Protein AF-A0A8H8X0E1-F1 (afdb_monomer_lite)

Foldseek 3Di:
DDDDPPDDPVRVVVVCCLPVVDDAPDFDADPVPRDTQAGEHEDDPPDDPVVVVSVVVVCVVVVHHYQYQYPPPPDDPVSVCVSCVVVVVVVVVVVVVD

pLDDT: mean 82.58, std 9.61, range [56.62, 94.31]

Secondary structure (DSSP, 8-state):
-PPPTTS-HHHHHHHHHHHHT---SEEEE-TTT--EEEEEEEE-TT--HHHHHHHHHHHHHTT--EEEEESSSPP-HHHHHHHHHHHHHHHHHHHHT-

Organism: NCBI:txid1775910

InterPro domains:
  IPR024402 Domain of unknown function DUF2726 [PF10881] (2-59)

Radius of gyration: 17.16 Å; chains: 1; bounding box: 35×29×49 Å

Sequence (98 aa):
MQPKKGLGHKEFWRTRNRFGQKIVDFVAIDPNTGVVEAVIELDDASHDAVKDRKRDAMLALGQYRVIRIPSKPRPTEAIVRDATIALRQLERRAVASR

Structure (mmCIF, N/CA/C/O backbone):
data_AF-A0A8H8X0E1-F1
#
_entry.id   AF-A0A8H8X0E1-F1
#
loop_
_atom_site.group_PDB
_atom_site.id
_atom_site.type_symbol
_atom_site.label_atom_id
_atom_site.label_alt_id
_atom_site.label_comp_id
_atom_site.label_asym_id
_atom_site.label_entity_id
_atom_site.label_seq_id
_atom_site.pdbx_PDB_ins_code
_atom_site.Cartn_x
_atom_site.Cartn_y
_atom_site.Cartn_z
_atom_site.occupancy
_atom_site.B_iso_or_equiv
_atom_site.auth_seq_id
_atom_site.auth_comp_id
_atom_site.auth_asym_id
_atom_site.auth_atom_id
_atom_site.pdbx_PDB_model_num
ATOM 1 N N . MET A 1 1 ? -5.073 13.555 19.648 1.00 63.53 1 MET A N 1
ATOM 2 C CA . MET A 1 1 ? -6.256 12.680 19.456 1.00 63.53 1 MET A CA 1
ATOM 3 C C . MET A 1 1 ? -6.643 12.118 20.818 1.00 63.53 1 MET A C 1
ATOM 5 O O . MET A 1 1 ? -5.763 11.573 21.473 1.00 63.53 1 MET A O 1
ATOM 9 N N . GLN A 1 2 ? -7.885 12.291 21.276 1.00 72.12 2 GLN A N 1
ATOM 10 C CA . GLN A 1 2 ? -8.363 11.706 22.539 1.00 72.12 2 GLN A CA 1
ATOM 11 C C . GLN A 1 2 ? -9.257 10.486 22.241 1.00 72.12 2 GLN A C 1
ATOM 13 O O . GLN A 1 2 ? -9.997 10.526 21.254 1.00 72.12 2 GLN A O 1
ATOM 18 N N . PRO A 1 3 ? -9.191 9.400 23.035 1.00 72.38 3 PRO A N 1
ATOM 19 C CA . PRO A 1 3 ? -10.094 8.261 22.883 1.00 72.38 3 PRO A CA 1
ATOM 20 C C . PRO A 1 3 ? -11.562 8.683 23.023 1.00 72.38 3 PRO A C 1
ATOM 22 O O . PRO A 1 3 ? -11.877 9.570 23.816 1.00 72.38 3 PRO A O 1
ATOM 25 N N . LYS A 1 4 ? -12.477 8.016 22.305 1.00 76.06 4 LYS A N 1
ATOM 26 C CA . LYS A 1 4 ? -13.918 8.165 22.568 1.00 76.06 4 LYS A CA 1
ATOM 27 C C . LYS A 1 4 ? -14.225 7.794 24.025 1.00 76.06 4 LYS A C 1
ATOM 29 O O . LYS A 1 4 ? -13.617 6.879 24.583 1.00 76.06 4 LYS A O 1
ATOM 34 N N . LYS A 1 5 ? -15.204 8.485 24.617 1.00 73.19 5 LYS A N 1
ATOM 35 C CA . LYS A 1 5 ? -15.698 8.226 25.977 1.00 73.19 5 LYS A CA 1
ATOM 36 C C . LYS A 1 5 ? -16.085 6.742 26.103 1.00 73.19 5 LYS A C 1
ATOM 38 O O . LYS A 1 5 ? -16.855 6.250 25.284 1.00 73.19 5 LYS A O 1
ATOM 43 N N . GLY A 1 6 ? -15.511 6.037 27.080 1.00 78.25 6 GLY A N 1
ATOM 44 C CA . GLY A 1 6 ? -15.710 4.594 27.290 1.00 78.25 6 GLY A CA 1
ATOM 45 C C . GLY A 1 6 ? -14.600 3.680 26.750 1.00 78.25 6 GLY A C 1
ATOM 46 O O . GLY A 1 6 ? -14.577 2.510 27.111 1.00 78.25 6 GLY A O 1
ATOM 47 N N . LEU A 1 7 ? -13.646 4.188 25.956 1.00 77.56 7 LEU A N 1
ATOM 48 C CA . LEU A 1 7 ? -12.461 3.422 25.551 1.00 77.56 7 LEU A CA 1
ATOM 49 C C . LEU A 1 7 ? -11.283 3.716 26.491 1.00 77.56 7 LEU A C 1
ATOM 51 O O . LEU A 1 7 ? -10.866 4.868 26.635 1.00 77.56 7 LEU A O 1
ATOM 55 N N . GLY A 1 8 ? -10.705 2.681 27.105 1.00 86.94 8 GLY A N 1
ATOM 56 C CA . GLY A 1 8 ? -9.520 2.837 27.950 1.00 86.94 8 GLY A CA 1
ATOM 57 C C . GLY A 1 8 ? -8.330 3.393 27.158 1.00 86.94 8 GLY A C 1
ATOM 58 O O . GLY A 1 8 ? -8.069 2.972 26.031 1.00 86.94 8 GLY A O 1
ATOM 59 N N . HIS A 1 9 ? -7.560 4.313 27.748 1.00 82.19 9 HIS A N 1
ATOM 60 C CA . HIS A 1 9 ? -6.431 4.974 27.074 1.00 82.19 9 HIS A CA 1
ATOM 61 C C . HIS A 1 9 ? -5.415 3.971 26.493 1.00 82.19 9 HIS A C 1
ATOM 63 O O . HIS A 1 9 ? -4.980 4.098 25.349 1.00 82.19 9 HIS A O 1
ATOM 69 N N . LYS A 1 10 ? -5.100 2.911 2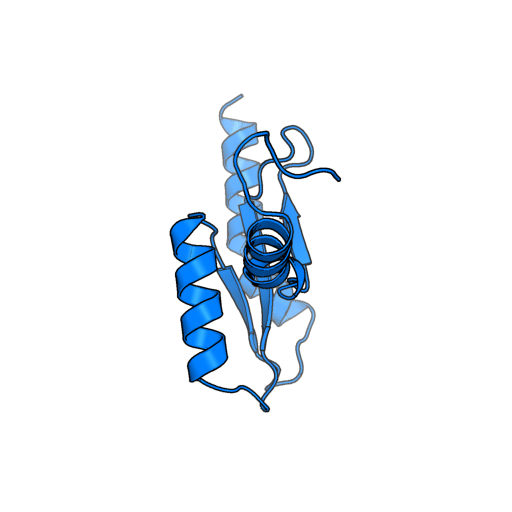7.252 1.00 85.56 10 LYS A N 1
ATOM 70 C CA . LYS A 1 10 ? -4.212 1.817 26.823 1.00 85.56 10 LYS A CA 1
ATOM 71 C C . LYS A 1 10 ? -4.766 1.053 25.618 1.00 85.56 10 LYS A C 1
ATOM 73 O O . LYS A 1 10 ? -4.019 0.701 24.711 1.00 85.56 10 LYS A O 1
ATOM 78 N N . GLU A 1 11 ? -6.069 0.796 25.602 1.00 84.44 11 GLU A N 1
ATOM 79 C CA . GLU A 1 11 ? -6.733 0.089 24.509 1.00 84.44 11 GLU A CA 1
ATOM 80 C C . GLU A 1 11 ? -6.800 0.937 23.240 1.00 84.44 11 GLU A C 1
ATOM 82 O O . GLU A 1 11 ? -6.523 0.428 22.156 1.00 84.44 11 GLU A O 1
ATOM 87 N N . PHE A 1 12 ? -7.066 2.237 23.374 1.00 84.62 12 PHE A N 1
ATOM 88 C CA . PHE A 1 12 ? -7.020 3.173 22.256 1.00 84.62 12 PHE A CA 1
ATOM 89 C C . PHE A 1 12 ? -5.652 3.171 21.575 1.00 84.62 12 PHE A C 1
ATOM 91 O O . PHE A 1 12 ? -5.574 2.976 20.363 1.00 84.62 12 PHE A O 1
ATOM 98 N N . TRP A 1 13 ? -4.570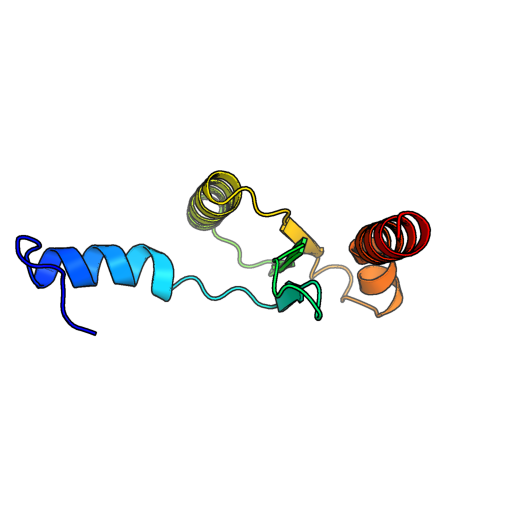 3.329 22.343 1.00 82.81 13 TRP A N 1
ATOM 99 C CA . TRP A 1 13 ? -3.219 3.315 21.782 1.00 82.81 13 TRP A CA 1
ATOM 100 C C . TRP A 1 13 ? -2.829 1.950 21.231 1.00 82.81 13 TRP A C 1
ATOM 102 O O . TRP A 1 13 ? -2.231 1.887 20.163 1.00 82.81 13 TRP A O 1
ATOM 112 N N . ARG A 1 14 ? -3.220 0.851 21.885 1.00 83.38 14 ARG A N 1
ATOM 113 C CA . ARG A 1 14 ? -3.000 -0.506 21.361 1.00 83.38 14 ARG A CA 1
ATOM 114 C C . ARG A 1 14 ? -3.671 -0.694 19.999 1.00 83.38 14 ARG A C 1
ATOM 116 O O . ARG A 1 14 ? -3.040 -1.197 19.072 1.00 83.38 14 ARG A O 1
ATOM 123 N N . THR A 1 15 ? -4.927 -0.273 19.869 1.00 80.81 15 THR A N 1
ATOM 124 C CA . THR A 1 15 ? -5.675 -0.349 18.610 1.00 80.81 15 THR A CA 1
ATOM 125 C C . THR A 1 15 ? -5.065 0.575 17.568 1.00 80.81 15 THR A C 1
ATOM 127 O O . THR A 1 15 ? -4.771 0.125 16.467 1.00 80.81 15 THR A O 1
ATOM 130 N N . ARG A 1 16 ? -4.778 1.834 17.913 1.00 80.50 16 ARG A N 1
ATOM 131 C CA . ARG A 1 16 ? -4.129 2.783 17.004 1.00 80.50 16 ARG A CA 1
ATOM 132 C C . ARG A 1 16 ? -2.787 2.255 16.505 1.00 80.50 16 ARG A C 1
ATOM 134 O O . ARG A 1 16 ? -2.549 2.300 15.307 1.00 80.50 16 ARG A O 1
ATOM 141 N N . ASN A 1 17 ? -1.951 1.700 17.377 1.00 79.00 17 ASN A N 1
ATOM 142 C CA . ASN A 1 17 ? -0.633 1.178 17.012 1.00 79.00 17 ASN A CA 1
ATOM 143 C C . ASN A 1 17 ? -0.714 -0.048 16.094 1.00 79.00 17 ASN A C 1
ATOM 145 O O . ASN A 1 17 ? 0.190 -0.255 15.291 1.00 79.00 17 ASN A O 1
ATOM 149 N N . ARG A 1 18 ? -1.810 -0.821 16.137 1.00 74.12 18 ARG A N 1
ATOM 150 C CA . ARG A 1 18 ? -2.040 -1.933 15.198 1.00 74.12 18 ARG A CA 1
ATOM 151 C C . ARG A 1 18 ? -2.143 -1.458 13.741 1.00 74.12 18 ARG A C 1
ATOM 153 O O . ARG A 1 18 ? -1.776 -2.223 12.851 1.00 74.12 18 ARG A O 1
ATOM 160 N N . PHE A 1 19 ? -2.627 -0.236 13.511 1.00 70.50 19 PHE A N 1
ATOM 161 C CA . PHE A 1 19 ? -2.799 0.350 12.176 1.00 70.50 19 PHE A CA 1
ATOM 162 C C . PHE A 1 19 ? -1.729 1.400 11.856 1.00 70.50 19 PHE A C 1
ATOM 164 O O . PHE A 1 19 ? -1.133 1.356 10.793 1.00 70.50 19 PHE A O 1
ATOM 171 N N . GLY A 1 20 ? -1.433 2.312 12.785 1.00 62.94 20 GLY A N 1
ATOM 172 C CA . GLY A 1 20 ? -0.530 3.448 12.568 1.00 62.94 20 GLY A CA 1
ATOM 173 C C . GLY A 1 20 ? 0.940 3.078 12.366 1.00 62.94 20 GLY A C 1
ATOM 174 O O . GLY A 1 20 ? 1.701 3.906 11.887 1.00 62.94 20 GLY A O 1
ATOM 175 N N . GLN A 1 21 ? 1.342 1.849 12.706 1.00 60.09 21 GLN A N 1
ATOM 176 C CA . GLN A 1 21 ? 2.676 1.322 12.388 1.00 60.09 21 GLN A CA 1
ATOM 177 C C . GLN A 1 21 ? 2.757 0.700 10.986 1.00 60.09 21 GLN A C 1
ATOM 179 O O . GLN A 1 21 ? 3.828 0.273 10.569 1.00 60.09 21 GLN A O 1
ATOM 184 N N . LYS A 1 22 ? 1.635 0.608 10.263 1.00 71.75 22 LYS A N 1
ATOM 185 C CA . LYS A 1 22 ? 1.574 0.061 8.908 1.00 71.75 22 LYS A CA 1
ATOM 186 C C . LYS A 1 22 ? 1.416 1.211 7.922 1.00 71.75 22 LYS A C 1
ATOM 188 O O . LYS A 1 22 ? 0.308 1.542 7.515 1.00 71.75 22 LYS A O 1
ATOM 193 N N . ILE A 1 23 ? 2.536 1.852 7.619 1.00 76.31 23 ILE A N 1
ATOM 194 C CA . ILE A 1 23 ? 2.631 2.825 6.533 1.00 76.31 23 ILE A CA 1
ATOM 195 C C . ILE A 1 23 ? 2.793 2.028 5.238 1.00 76.31 23 ILE A C 1
ATOM 197 O O . ILE A 1 23 ? 3.548 1.056 5.222 1.00 76.31 23 ILE A O 1
ATOM 201 N N . VAL A 1 24 ? 2.028 2.407 4.220 1.00 85.62 24 VAL A N 1
ATOM 202 C CA . VAL A 1 24 ? 2.139 1.880 2.854 1.00 85.62 24 VAL A CA 1
ATOM 203 C C . VAL A 1 24 ? 3.067 2.790 2.055 1.00 85.62 24 VAL A C 1
ATOM 205 O O . VAL A 1 24 ? 3.111 3.990 2.346 1.00 85.62 24 VAL A O 1
ATOM 208 N N . ASP A 1 25 ? 3.778 2.260 1.062 1.00 88.94 25 ASP A N 1
ATOM 209 C CA . ASP A 1 25 ? 4.746 3.064 0.300 1.00 88.94 25 ASP A CA 1
ATOM 210 C C . ASP A 1 25 ? 4.060 4.155 -0.535 1.00 88.94 25 ASP A C 1
ATOM 212 O O . ASP A 1 25 ? 4.440 5.327 -0.480 1.00 88.94 25 ASP A O 1
ATOM 216 N N . PHE A 1 26 ? 3.021 3.785 -1.292 1.00 92.69 26 PHE A N 1
ATOM 217 C CA . PHE A 1 26 ? 2.281 4.708 -2.151 1.00 92.69 26 PHE A CA 1
ATOM 218 C C . PHE A 1 26 ? 0.783 4.389 -2.198 1.00 92.69 26 PHE A C 1
ATOM 220 O O . PHE A 1 26 ? 0.335 3.266 -1.960 1.00 92.69 26 PHE A O 1
ATOM 227 N N . VAL A 1 27 ? -0.011 5.399 -2.560 1.00 93.56 27 VAL A N 1
ATOM 228 C CA . VAL A 1 27 ? -1.458 5.279 -2.767 1.00 93.56 27 VAL A CA 1
ATOM 229 C C . VAL A 1 27 ? -1.836 5.981 -4.067 1.00 93.56 27 VAL A C 1
ATOM 231 O O . VAL A 1 27 ? -1.438 7.122 -4.294 1.00 93.56 27 VAL A O 1
ATOM 234 N N . ALA A 1 28 ? -2.621 5.306 -4.905 1.00 93.50 28 ALA A N 1
ATOM 235 C CA . ALA A 1 28 ? -3.299 5.914 -6.042 1.00 93.50 28 ALA A CA 1
ATOM 236 C C . ALA A 1 28 ? -4.699 6.363 -5.615 1.00 93.50 28 ALA A C 1
ATOM 238 O O . ALA A 1 28 ? -5.461 5.573 -5.047 1.00 93.50 28 ALA A O 1
ATOM 239 N N . ILE A 1 29 ? -5.026 7.626 -5.884 1.00 93.25 29 ILE A N 1
ATOM 240 C CA . ILE A 1 29 ? -6.315 8.230 -5.544 1.00 93.25 29 ILE A CA 1
ATOM 241 C C . ILE A 1 29 ? -6.948 8.878 -6.772 1.00 93.25 29 ILE A C 1
ATOM 243 O O . ILE A 1 29 ? -6.235 9.408 -7.624 1.00 93.25 29 ILE A O 1
ATOM 247 N N . ASP A 1 30 ? -8.278 8.914 -6.814 1.00 87.56 30 ASP A N 1
ATOM 248 C CA . ASP A 1 30 ? -8.994 9.844 -7.687 1.00 87.56 30 ASP A CA 1
ATOM 249 C C . ASP A 1 30 ? -8.824 11.264 -7.119 1.00 87.56 30 ASP A C 1
ATOM 251 O O . ASP A 1 30 ? -9.280 11.534 -6.001 1.00 87.56 30 ASP A O 1
ATOM 255 N N . PRO A 1 31 ? -8.189 12.196 -7.851 1.00 86.62 31 PRO A N 1
ATOM 256 C CA . PRO A 1 31 ? -7.916 13.538 -7.346 1.00 86.62 31 PRO A CA 1
ATOM 257 C C . PRO A 1 31 ? -9.182 14.377 -7.116 1.00 86.62 31 PRO A C 1
ATOM 259 O O . PRO A 1 31 ? -9.130 15.355 -6.374 1.00 86.62 31 PRO A O 1
ATOM 262 N N . ASN A 1 32 ? -10.315 14.018 -7.726 1.00 87.38 32 ASN A N 1
ATOM 263 C CA . ASN A 1 32 ? -11.566 14.765 -7.592 1.00 87.38 32 ASN A CA 1
ATOM 264 C C . ASN A 1 32 ? -12.368 14.343 -6.359 1.00 87.38 32 ASN A C 1
ATOM 266 O O . ASN A 1 32 ? -13.058 15.165 -5.761 1.00 87.38 32 ASN A O 1
ATOM 270 N N . THR A 1 33 ? -12.320 13.056 -6.006 1.00 88.00 33 THR A N 1
ATOM 271 C CA . THR A 1 33 ? -13.137 12.476 -4.925 1.00 88.00 33 THR A CA 1
ATOM 272 C C . THR A 1 33 ? -12.320 12.108 -3.690 1.00 88.00 33 THR A C 1
ATOM 274 O O . THR A 1 33 ? -12.885 11.925 -2.613 1.00 88.00 33 THR A O 1
ATOM 277 N N . GLY A 1 34 ? -10.997 11.986 -3.827 1.00 88.00 34 GLY A N 1
ATOM 278 C CA . GLY A 1 34 ? -10.103 11.490 -2.783 1.00 88.00 34 GLY A CA 1
ATOM 279 C C . GLY A 1 34 ? -10.252 9.990 -2.507 1.00 88.00 34 GLY A C 1
ATOM 280 O O . GLY A 1 34 ? -9.672 9.493 -1.542 1.00 88.00 34 GLY A O 1
ATOM 281 N N . VAL A 1 35 ? -11.029 9.261 -3.319 1.00 89.75 35 VAL A N 1
ATOM 282 C CA . VAL A 1 35 ? -11.200 7.811 -3.179 1.00 89.75 35 VAL A CA 1
ATOM 283 C C . VAL A 1 35 ? -9.880 7.111 -3.484 1.00 89.75 35 VAL A C 1
ATOM 285 O O . VAL A 1 35 ? -9.227 7.404 -4.482 1.00 89.75 35 VAL A O 1
ATOM 288 N N . VAL A 1 36 ? -9.505 6.160 -2.630 1.00 92.00 36 VAL A N 1
ATOM 289 C CA . VAL A 1 36 ? -8.336 5.300 -2.839 1.00 92.00 36 VAL A CA 1
ATOM 290 C C . VAL A 1 36 ? -8.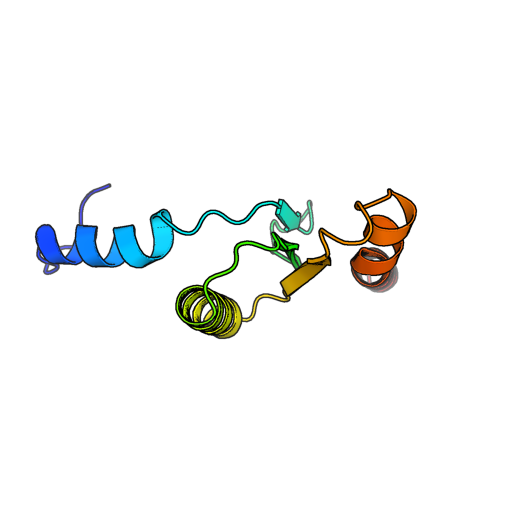669 4.226 -3.869 1.00 92.00 36 VAL A C 1
ATOM 292 O O . VAL A 1 36 ? -9.476 3.338 -3.604 1.00 92.00 36 VAL A O 1
ATOM 295 N N . GLU A 1 37 ? -8.017 4.282 -5.027 1.00 93.31 37 GLU A N 1
ATOM 296 C CA . GLU A 1 37 ? -8.186 3.294 -6.097 1.00 93.31 37 GLU A CA 1
ATOM 297 C C . GLU A 1 37 ? -7.270 2.079 -5.916 1.00 93.31 37 GLU A C 1
ATOM 299 O O . GLU A 1 37 ? -7.637 0.956 -6.275 1.00 93.31 37 GLU A O 1
ATOM 304 N N . ALA A 1 38 ? -6.073 2.290 -5.360 1.00 94.31 38 ALA A N 1
ATOM 305 C CA . ALA A 1 38 ? -5.153 1.218 -5.002 1.00 94.31 38 ALA A CA 1
ATOM 306 C C . ALA A 1 38 ? -4.103 1.658 -3.977 1.00 94.31 38 ALA A C 1
ATOM 308 O O . ALA A 1 38 ? -3.644 2.799 -3.968 1.00 94.31 38 ALA A O 1
ATOM 309 N N . VAL A 1 39 ? -3.665 0.697 -3.172 1.00 93.56 39 VAL A N 1
ATOM 310 C CA . VAL A 1 39 ? -2.430 0.757 -2.388 1.00 93.56 39 VAL A CA 1
ATOM 311 C C . VAL A 1 39 ? -1.313 0.115 -3.209 1.00 93.56 39 VAL A C 1
ATOM 313 O O . VAL A 1 39 ? -1.516 -0.953 -3.792 1.00 93.56 39 VAL A O 1
ATOM 316 N N . ILE A 1 40 ? -0.147 0.754 -3.269 1.00 93.12 40 ILE A N 1
ATOM 317 C CA . ILE A 1 40 ? 1.017 0.275 -4.019 1.00 93.12 40 ILE A CA 1
ATOM 318 C C . ILE A 1 40 ? 2.168 0.064 -3.032 1.00 93.12 40 ILE A C 1
ATOM 320 O O . ILE A 1 40 ? 2.563 1.000 -2.342 1.00 93.12 40 ILE A O 1
ATOM 324 N N . GLU A 1 41 ? 2.699 -1.157 -2.987 1.00 90.25 41 GLU A N 1
ATOM 325 C CA . GLU A 1 41 ? 3.776 -1.566 -2.071 1.00 90.25 41 GLU A CA 1
ATOM 326 C C . GLU A 1 41 ? 4.980 -2.083 -2.868 1.00 90.25 41 GLU A C 1
ATOM 328 O O . GLU A 1 41 ? 4.821 -2.787 -3.876 1.00 90.25 41 GLU A O 1
ATOM 333 N N . LEU A 1 42 ? 6.185 -1.764 -2.402 1.00 88.88 42 LEU A N 1
ATOM 334 C CA . LEU A 1 42 ? 7.432 -2.312 -2.921 1.00 88.88 42 LEU A CA 1
ATOM 335 C C . LEU A 1 42 ? 7.776 -3.595 -2.155 1.00 88.88 42 LEU A C 1
ATOM 337 O O . LEU A 1 42 ? 7.826 -3.622 -0.929 1.00 88.88 42 LEU A O 1
ATOM 341 N N . ASP A 1 43 ? 8.005 -4.686 -2.879 1.00 83.12 43 ASP A N 1
ATOM 342 C CA . ASP A 1 43 ? 8.273 -5.988 -2.273 1.00 83.12 43 ASP A CA 1
ATOM 343 C C . ASP A 1 43 ? 9.765 -6.132 -1.956 1.00 83.12 43 ASP A C 1
ATOM 345 O O . ASP A 1 43 ? 10.555 -6.323 -2.878 1.00 83.12 43 ASP A O 1
ATOM 349 N N . ASP A 1 44 ? 10.188 -6.042 -0.692 1.00 70.56 44 ASP A N 1
ATOM 350 C CA . ASP A 1 44 ? 11.577 -6.331 -0.310 1.00 70.56 44 ASP A CA 1
ATOM 351 C C . ASP A 1 44 ? 11.788 -7.840 -0.086 1.00 70.56 44 ASP A C 1
ATOM 353 O O . ASP A 1 44 ? 10.960 -8.543 0.487 1.00 70.56 44 ASP A O 1
ATOM 357 N N . ALA A 1 45 ? 12.946 -8.357 -0.496 1.00 60.50 45 ALA A N 1
ATOM 358 C CA . ALA A 1 45 ? 13.302 -9.771 -0.369 1.00 60.50 45 ALA A CA 1
ATOM 359 C C . ALA A 1 45 ? 13.489 -10.234 1.093 1.00 60.50 45 ALA A C 1
ATOM 361 O O . ALA A 1 45 ? 13.712 -11.420 1.336 1.00 60.50 45 ALA A O 1
ATOM 362 N N . SER A 1 46 ? 13.422 -9.316 2.061 1.00 61.47 46 SER A N 1
ATOM 363 C CA . SER A 1 46 ? 13.584 -9.568 3.497 1.00 61.47 46 SER A CA 1
ATOM 364 C C . SER A 1 46 ? 12.275 -9.924 4.226 1.00 61.47 46 SER A C 1
ATOM 366 O O . SER A 1 46 ? 12.218 -9.924 5.459 1.00 61.47 46 SER A O 1
ATOM 368 N N . HIS A 1 47 ? 11.212 -10.226 3.481 1.00 65.81 47 HIS A N 1
ATOM 369 C CA . HIS A 1 47 ? 9.864 -10.314 4.021 1.00 65.81 47 HIS A CA 1
ATOM 370 C C . HIS A 1 47 ? 9.599 -11.472 5.007 1.00 65.81 47 HIS A C 1
ATOM 372 O O . HIS A 1 47 ? 9.974 -12.628 4.813 1.00 65.81 47 HIS A O 1
ATOM 378 N N . ASP A 1 48 ? 8.885 -11.133 6.088 1.00 76.88 48 ASP A N 1
ATOM 379 C CA . ASP A 1 48 ? 8.351 -12.056 7.094 1.00 76.88 48 ASP A CA 1
ATOM 380 C C . ASP A 1 48 ? 6.912 -12.423 6.710 1.00 76.88 48 ASP A C 1
ATOM 382 O O . ASP A 1 48 ? 5.975 -11.635 6.889 1.00 76.88 48 ASP A O 1
ATOM 386 N N . ALA A 1 49 ? 6.727 -13.662 6.248 1.00 76.50 49 ALA A N 1
ATOM 387 C CA . ALA A 1 49 ? 5.451 -14.164 5.743 1.00 76.50 49 ALA A CA 1
ATOM 388 C C . ALA A 1 49 ? 4.281 -14.036 6.739 1.00 76.50 49 ALA A C 1
ATOM 390 O O . ALA A 1 49 ? 3.118 -13.962 6.336 1.00 76.50 49 ALA A O 1
ATOM 391 N N . VAL A 1 50 ? 4.536 -14.022 8.054 1.00 79.31 50 VAL A N 1
ATOM 392 C CA . VAL A 1 50 ? 3.476 -13.848 9.060 1.00 79.31 50 VAL A CA 1
ATOM 393 C C . VAL A 1 50 ? 3.028 -12.389 9.119 1.00 79.31 50 VAL A C 1
ATOM 395 O O . VAL A 1 50 ? 1.830 -12.115 9.264 1.00 79.31 50 VAL A O 1
ATOM 398 N N . LYS A 1 51 ? 3.971 -11.446 9.029 1.00 77.50 51 LYS A N 1
ATOM 399 C CA . LYS A 1 51 ? 3.660 -10.011 8.991 1.00 77.50 51 LYS A CA 1
ATOM 400 C C . LYS A 1 51 ? 2.922 -9.650 7.709 1.00 77.50 51 LYS A C 1
ATOM 402 O O . LYS A 1 51 ? 1.941 -8.906 7.793 1.00 77.50 51 LYS A O 1
ATOM 407 N N . ASP A 1 52 ? 3.301 -10.251 6.587 1.00 78.81 52 ASP A N 1
ATOM 408 C CA . ASP A 1 52 ? 2.641 -10.014 5.304 1.00 78.81 52 ASP A CA 1
ATOM 409 C C . ASP A 1 52 ? 1.207 -10.506 5.301 1.00 78.81 52 ASP A C 1
ATOM 411 O O . ASP A 1 52 ? 0.308 -9.712 5.036 1.00 78.81 52 ASP A O 1
ATOM 415 N N . ARG A 1 53 ? 0.943 -11.734 5.768 1.00 82.81 53 ARG A N 1
ATOM 416 C CA . ARG A 1 53 ? -0.440 -12.226 5.899 1.00 82.81 53 ARG A CA 1
ATOM 417 C C . ARG A 1 53 ? -1.312 -11.307 6.755 1.00 82.81 53 ARG A C 1
ATOM 419 O O . ARG A 1 53 ? -2.480 -11.083 6.449 1.00 82.81 53 ARG A O 1
ATOM 426 N N . LYS A 1 54 ? -0.761 -10.745 7.837 1.00 83.56 54 LYS A N 1
ATOM 427 C CA . LYS A 1 54 ? -1.482 -9.786 8.692 1.00 83.56 54 LYS A CA 1
ATOM 428 C C . LYS A 1 54 ? -1.689 -8.428 8.017 1.00 83.56 54 LYS A C 1
ATOM 430 O O . LYS A 1 54 ? -2.597 -7.698 8.419 1.00 83.56 54 LYS A O 1
ATOM 435 N N . ARG A 1 55 ? -0.813 -8.022 7.097 1.00 80.88 55 ARG A N 1
ATOM 436 C CA . ARG A 1 55 ? -0.965 -6.805 6.289 1.00 80.88 55 ARG A CA 1
ATOM 437 C C . ARG A 1 55 ? -2.013 -7.033 5.201 1.00 80.88 55 ARG A C 1
ATOM 439 O O . ARG A 1 55 ? -2.963 -6.263 5.143 1.00 80.88 55 ARG A O 1
ATOM 446 N N . ASP A 1 56 ? -1.929 -8.145 4.481 1.00 82.88 56 ASP A N 1
ATOM 447 C CA . ASP A 1 56 ? -2.892 -8.548 3.453 1.00 82.88 56 ASP A CA 1
ATOM 448 C C . ASP A 1 56 ? -4.308 -8.665 3.998 1.00 82.88 56 ASP A C 1
ATOM 450 O O . ASP A 1 56 ? -5.226 -8.056 3.458 1.00 82.88 56 ASP A O 1
ATOM 454 N N . ALA A 1 57 ? -4.489 -9.364 5.123 1.00 86.25 57 ALA A N 1
ATOM 455 C CA . ALA A 1 57 ? -5.802 -9.489 5.749 1.00 86.25 57 ALA A CA 1
ATOM 456 C C . ALA A 1 57 ? -6.395 -8.122 6.126 1.00 86.25 57 ALA A C 1
ATOM 458 O O . ALA A 1 57 ? -7.599 -7.911 6.024 1.00 86.25 57 ALA A O 1
ATOM 459 N N . MET A 1 58 ? -5.555 -7.175 6.550 1.00 86.06 58 MET A N 1
ATOM 460 C CA . MET A 1 58 ? -6.001 -5.831 6.909 1.00 86.06 58 MET A CA 1
ATOM 461 C C . MET A 1 58 ? -6.395 -5.005 5.681 1.00 86.06 58 MET A C 1
ATOM 463 O O . MET A 1 58 ? -7.433 -4.351 5.712 1.00 86.06 58 MET A O 1
ATOM 467 N N . LEU A 1 59 ? -5.591 -5.040 4.615 1.00 86.81 59 LEU A N 1
ATOM 468 C CA . LEU A 1 59 ? -5.894 -4.336 3.366 1.00 86.81 59 LEU A CA 1
ATOM 469 C C . LEU A 1 59 ? -7.151 -4.913 2.698 1.00 86.81 59 LEU A C 1
ATOM 471 O O . LEU A 1 59 ? -8.008 -4.153 2.253 1.00 86.81 59 LEU A O 1
ATOM 475 N N . ALA A 1 60 ? -7.315 -6.239 2.737 1.00 86.75 60 ALA A N 1
ATOM 476 C CA . ALA A 1 60 ? -8.504 -6.929 2.246 1.00 86.75 60 ALA A CA 1
ATOM 477 C C . ALA A 1 60 ? -9.771 -6.561 3.035 1.00 86.75 60 ALA A C 1
ATOM 479 O O . ALA A 1 60 ? -10.814 -6.319 2.432 1.00 86.75 60 ALA A O 1
ATOM 480 N N . LEU A 1 61 ? -9.691 -6.452 4.369 1.00 87.69 61 LEU A N 1
ATOM 481 C CA . LEU A 1 61 ? -10.806 -5.969 5.198 1.00 87.69 61 LEU A CA 1
ATOM 482 C C . LEU A 1 61 ? -11.225 -4.537 4.838 1.00 87.69 61 LEU A C 1
ATOM 484 O O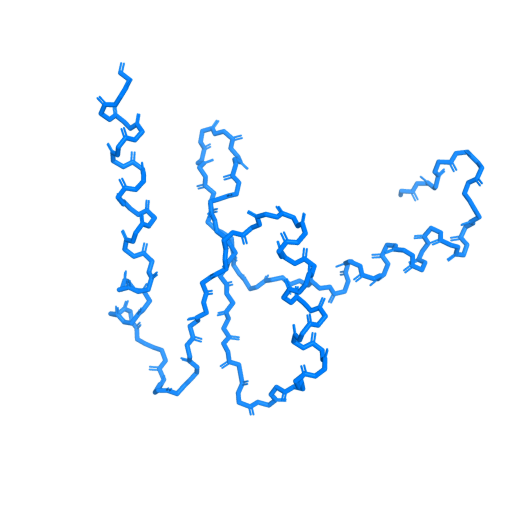 . LEU A 1 61 ? -12.404 -4.211 4.914 1.00 87.69 61 LEU A O 1
ATOM 488 N N . GLY A 1 62 ? -10.268 -3.694 4.439 1.00 86.50 62 GLY A N 1
ATOM 489 C CA . GLY A 1 62 ? -10.528 -2.347 3.926 1.00 86.50 62 GLY A CA 1
ATOM 490 C C . GLY A 1 62 ? -10.986 -2.304 2.466 1.00 86.50 62 GLY A C 1
ATOM 491 O O . GLY A 1 62 ? -11.164 -1.213 1.940 1.00 86.50 62 GLY A O 1
ATOM 492 N N . GLN A 1 63 ? -11.150 -3.463 1.815 1.00 90.06 63 GLN A N 1
ATOM 493 C CA . GLN A 1 63 ? -11.498 -3.601 0.396 1.00 90.06 63 GLN A CA 1
ATOM 494 C C . GLN A 1 63 ? -10.540 -2.859 -0.548 1.00 90.06 63 GLN A C 1
ATOM 496 O O . GLN A 1 63 ? -10.904 -2.502 -1.667 1.00 90.06 63 GLN A O 1
ATOM 501 N N . TYR A 1 64 ? -9.294 -2.649 -0.119 1.00 90.62 64 TYR A N 1
ATOM 502 C CA . TYR A 1 64 ? -8.300 -1.993 -0.950 1.00 90.62 64 TYR A CA 1
ATOM 503 C C . TYR A 1 64 ? -7.751 -2.964 -1.988 1.00 90.62 64 TYR A C 1
ATOM 505 O O . TYR A 1 64 ? -7.314 -4.073 -1.670 1.00 90.62 64 TYR A O 1
ATOM 513 N N . ARG A 1 65 ? -7.695 -2.505 -3.237 1.00 92.56 65 ARG A N 1
ATOM 514 C CA . ARG A 1 65 ? -6.855 -3.131 -4.254 1.00 92.56 65 ARG A CA 1
ATOM 515 C C . ARG A 1 65 ? -5.391 -2.912 -3.878 1.00 92.56 65 ARG A C 1
ATOM 517 O O . ARG A 1 65 ? -4.992 -1.782 -3.614 1.00 92.56 65 ARG A O 1
ATOM 524 N N . VAL A 1 66 ? -4.592 -3.975 -3.902 1.00 91.56 66 VAL A N 1
ATOM 525 C CA . VAL A 1 66 ? -3.150 -3.909 -3.625 1.00 91.56 66 VAL A CA 1
ATOM 526 C C . VAL A 1 66 ? -2.374 -4.241 -4.895 1.00 91.56 66 VAL A C 1
ATOM 528 O O . VAL A 1 66 ? -2.632 -5.262 -5.531 1.00 91.56 66 VAL A O 1
ATOM 531 N N . ILE A 1 67 ? -1.427 -3.383 -5.263 1.00 92.88 67 ILE A N 1
ATOM 532 C CA . ILE A 1 67 ? -0.470 -3.598 -6.351 1.00 92.88 67 ILE A CA 1
ATOM 533 C C . ILE A 1 67 ? 0.909 -3.757 -5.716 1.00 92.88 67 ILE A C 1
ATOM 535 O O . ILE A 1 67 ? 1.357 -2.883 -4.979 1.00 92.88 67 ILE A O 1
ATOM 539 N N . ARG A 1 68 ? 1.584 -4.872 -5.995 1.00 90.75 68 ARG A N 1
ATOM 540 C CA . ARG A 1 68 ? 2.940 -5.130 -5.503 1.00 90.75 68 ARG A CA 1
ATOM 541 C C . ARG A 1 68 ? 3.945 -5.007 -6.631 1.00 90.75 68 ARG A C 1
ATOM 543 O O . ARG A 1 68 ? 3.775 -5.649 -7.667 1.00 90.75 68 ARG A O 1
ATOM 550 N N . ILE A 1 69 ? 4.985 -4.211 -6.414 1.00 91.88 69 ILE A N 1
ATOM 551 C CA . ILE A 1 69 ? 6.107 -4.090 -7.344 1.00 91.88 69 ILE A CA 1
ATOM 552 C C . ILE A 1 69 ? 7.264 -4.949 -6.817 1.00 91.88 69 ILE A C 1
ATOM 554 O O . ILE A 1 69 ? 7.788 -4.647 -5.744 1.00 91.88 69 ILE A O 1
ATOM 558 N N . PRO A 1 70 ? 7.677 -6.009 -7.535 1.00 86.88 70 PRO A N 1
ATOM 559 C CA . PRO A 1 70 ? 8.750 -6.888 -7.080 1.00 86.88 70 PRO A CA 1
ATOM 560 C C . PRO A 1 70 ?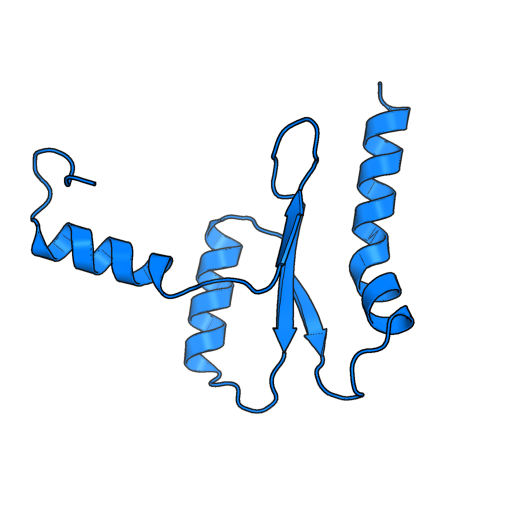 10.092 -6.145 -7.032 1.00 86.88 70 PRO A C 1
ATOM 562 O O . PRO A 1 70 ? 10.435 -5.447 -7.983 1.00 86.88 70 PRO A O 1
ATOM 565 N N . SER A 1 71 ? 10.898 -6.327 -5.977 1.00 85.50 71 SER A N 1
ATOM 566 C CA . SER A 1 71 ? 12.271 -5.774 -5.923 1.00 85.50 71 SER A CA 1
ATOM 567 C C . SER A 1 71 ? 13.256 -6.457 -6.873 1.00 85.50 71 SER A C 1
ATOM 569 O O . SER A 1 71 ? 14.339 -5.919 -7.131 1.00 85.50 71 SER A O 1
ATOM 571 N N . LYS A 1 72 ? 12.915 -7.654 -7.365 1.00 86.00 72 LYS A N 1
ATOM 572 C CA . LYS A 1 72 ? 13.748 -8.459 -8.261 1.00 86.00 72 LYS A CA 1
ATOM 573 C C . LYS A 1 72 ? 12.928 -8.923 -9.473 1.00 86.00 72 LYS A C 1
ATOM 575 O O . LYS A 1 72 ? 11.956 -9.650 -9.281 1.00 86.00 72 LYS A O 1
ATOM 580 N N . PRO A 1 73 ? 13.323 -8.557 -10.707 1.00 86.06 73 PRO A N 1
ATOM 581 C CA . PRO A 1 73 ? 14.448 -7.677 -11.053 1.00 86.06 73 PRO A CA 1
ATOM 582 C C . PRO A 1 73 ? 14.261 -6.258 -10.493 1.00 86.06 73 PRO A C 1
ATOM 584 O O . PRO A 1 73 ? 13.161 -5.902 -10.082 1.00 86.06 73 PRO A O 1
ATOM 587 N N . ARG A 1 74 ? 15.336 -5.453 -10.466 1.00 88.75 74 ARG A N 1
ATOM 588 C CA . ARG A 1 74 ? 15.259 -4.058 -10.001 1.00 88.75 74 ARG A CA 1
ATOM 589 C C . ARG A 1 74 ? 14.089 -3.357 -10.714 1.00 88.75 74 ARG A C 1
ATOM 591 O O . ARG A 1 74 ? 14.082 -3.371 -11.948 1.00 88.75 74 ARG A O 1
ATOM 598 N N . PRO A 1 75 ? 13.151 -2.731 -9.980 1.00 90.06 75 PRO A N 1
ATOM 599 C CA . PRO A 1 75 ? 12.031 -2.032 -10.590 1.00 90.06 75 PRO A CA 1
ATOM 600 C C . PRO A 1 75 ? 12.503 -1.016 -11.632 1.00 90.06 75 PRO A C 1
ATOM 602 O O . PRO A 1 75 ? 13.380 -0.192 -11.362 1.00 90.06 75 PRO A O 1
ATOM 605 N N . THR A 1 76 ? 11.911 -1.080 -12.820 1.00 93.31 76 THR A N 1
ATOM 606 C CA . THR A 1 76 ? 12.070 -0.084 -13.883 1.00 93.31 76 THR A CA 1
ATOM 607 C C . THR A 1 76 ? 10.759 0.664 -14.077 1.00 93.31 76 THR A C 1
ATOM 609 O O . THR A 1 76 ? 9.694 0.197 -13.666 1.00 93.31 76 THR A O 1
ATOM 612 N N . GLU A 1 77 ? 10.815 1.814 -14.745 1.00 93.56 77 GLU A N 1
ATOM 613 C CA . GLU A 1 77 ? 9.612 2.575 -15.087 1.00 93.56 77 GLU A CA 1
ATOM 614 C C . GLU A 1 77 ? 8.606 1.732 -15.887 1.00 93.56 77 GLU A C 1
ATOM 616 O O . GLU A 1 77 ? 7.408 1.806 -15.630 1.00 93.56 77 GLU A O 1
ATOM 621 N N . ALA A 1 78 ? 9.084 0.887 -16.806 1.00 93.81 78 ALA A N 1
ATOM 622 C CA . ALA A 1 78 ? 8.235 -0.014 -17.582 1.00 93.81 78 ALA A CA 1
ATOM 623 C C . ALA A 1 78 ? 7.479 -1.007 -16.682 1.00 93.81 78 ALA A C 1
ATOM 625 O O . ALA A 1 78 ? 6.263 -1.118 -16.795 1.00 93.81 78 ALA A O 1
ATOM 626 N N . ILE A 1 79 ? 8.164 -1.641 -15.721 1.00 92.44 79 ILE A N 1
ATOM 627 C CA . ILE A 1 79 ? 7.535 -2.572 -14.766 1.00 92.44 79 ILE A CA 1
ATOM 628 C C . ILE A 1 79 ? 6.448 -1.861 -13.952 1.00 92.44 79 ILE A C 1
ATOM 630 O O . ILE A 1 79 ? 5.343 -2.379 -13.795 1.00 92.44 79 ILE A O 1
ATOM 634 N N . VAL A 1 80 ? 6.743 -0.658 -13.450 1.00 92.88 80 VAL A N 1
ATOM 635 C CA . VAL A 1 80 ? 5.776 0.130 -12.671 1.00 92.88 80 VAL A CA 1
ATOM 636 C C . VAL A 1 80 ? 4.583 0.543 -13.538 1.00 92.88 80 VAL A C 1
ATOM 638 O O . VAL A 1 80 ? 3.435 0.444 -13.102 1.00 92.88 80 VAL A O 1
ATOM 641 N N . ARG A 1 81 ? 4.832 0.973 -14.779 1.00 93.19 81 ARG A N 1
ATOM 642 C CA . ARG A 1 81 ? 3.797 1.361 -15.743 1.00 93.19 81 ARG A CA 1
ATOM 643 C C . ARG A 1 81 ? 2.869 0.197 -16.072 1.00 93.19 81 ARG A C 1
ATOM 645 O O . ARG A 1 81 ? 1.654 0.381 -16.053 1.00 93.19 81 ARG A O 1
ATOM 652 N N . ASP A 1 82 ? 3.420 -0.983 -16.322 1.00 93.12 82 ASP A N 1
ATOM 653 C CA . ASP A 1 82 ? 2.639 -2.178 -16.634 1.00 93.12 82 ASP A CA 1
ATOM 654 C C . ASP A 1 82 ? 1.800 -2.618 -15.431 1.00 93.12 82 ASP A C 1
ATOM 656 O O . ASP A 1 82 ? 0.602 -2.869 -15.566 1.00 93.12 82 ASP A O 1
ATOM 660 N N . ALA A 1 83 ? 2.378 -2.610 -14.226 1.00 92.25 83 ALA A N 1
ATOM 661 C CA . ALA A 1 83 ? 1.665 -2.961 -12.998 1.00 92.25 83 ALA A CA 1
ATOM 662 C C . ALA A 1 83 ? 0.501 -2.003 -12.675 1.00 92.25 83 ALA A C 1
ATOM 664 O O . ALA A 1 83 ? -0.497 -2.404 -12.072 1.00 92.25 83 ALA A O 1
ATOM 665 N N . THR A 1 84 ? 0.609 -0.737 -13.085 1.00 93.19 84 THR A N 1
ATOM 666 C CA . THR A 1 84 ? -0.376 0.317 -12.789 1.00 93.19 84 THR A CA 1
ATOM 667 C C . THR A 1 84 ? -1.318 0.627 -13.954 1.00 93.19 84 THR A C 1
ATOM 669 O O . THR A 1 84 ? -2.258 1.406 -13.789 1.00 93.19 84 THR A O 1
ATOM 672 N N . ILE A 1 85 ? -1.154 -0.015 -15.118 1.00 92.62 85 ILE A N 1
ATOM 673 C CA . ILE A 1 85 ? -1.885 0.336 -16.348 1.00 92.62 85 ILE A CA 1
ATOM 674 C C . ILE A 1 85 ? -3.411 0.266 -16.199 1.00 92.62 85 ILE A C 1
ATOM 676 O O . ILE A 1 85 ? -4.140 1.065 -16.790 1.00 92.62 85 ILE A O 1
ATOM 680 N N . ALA A 1 86 ? -3.898 -0.660 -15.372 1.00 87.00 86 ALA A N 1
ATOM 681 C CA . ALA A 1 86 ? -5.319 -0.837 -15.105 1.00 87.00 86 ALA A CA 1
ATOM 682 C C . ALA A 1 86 ? -5.944 0.368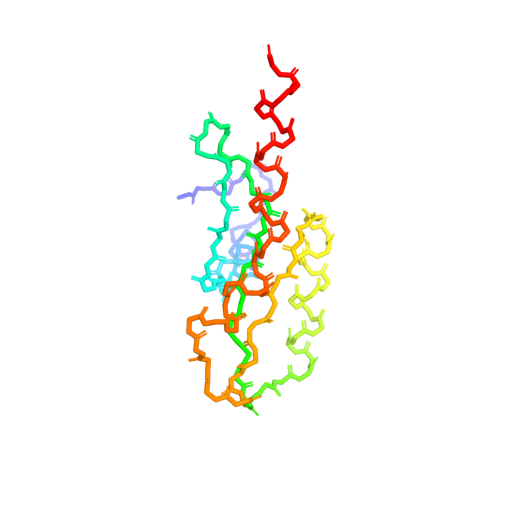 -14.380 1.00 87.00 86 ALA A C 1
ATOM 684 O O . ALA A 1 86 ? -7.125 0.635 -14.584 1.00 87.00 86 ALA A O 1
ATOM 685 N N . LEU A 1 87 ? -5.176 1.115 -13.578 1.00 87.50 87 LEU A N 1
ATOM 686 C CA . LEU A 1 87 ? -5.661 2.337 -12.920 1.00 87.50 87 LEU A CA 1
ATOM 687 C C . LEU A 1 87 ? -5.989 3.414 -13.963 1.00 87.50 87 LEU A C 1
ATOM 689 O O . LEU A 1 87 ? -7.071 3.989 -13.965 1.00 87.50 87 LEU A O 1
ATOM 693 N N . ARG A 1 88 ? -5.131 3.562 -14.978 1.00 77.94 88 ARG A N 1
ATOM 694 C CA . ARG A 1 88 ? -5.345 4.492 -16.101 1.00 77.94 88 ARG A CA 1
ATOM 695 C C . ARG A 1 88 ? -6.551 4.132 -16.981 1.00 77.94 88 ARG A C 1
ATOM 697 O O . ARG A 1 88 ? -7.032 4.953 -17.764 1.00 77.94 88 ARG A O 1
ATOM 704 N N . GLN A 1 89 ? -6.999 2.879 -16.954 1.00 75.94 89 GLN A N 1
ATOM 705 C CA . GLN A 1 89 ? -8.208 2.457 -17.666 1.00 75.94 89 GLN A CA 1
ATOM 706 C C . GLN A 1 89 ? -9.476 2.780 -16.866 1.00 75.94 89 GLN A C 1
ATOM 708 O O . GLN A 1 89 ? -10.487 3.125 -17.476 1.00 75.94 89 GLN A O 1
ATOM 713 N N . LEU A 1 90 ? -9.421 2.696 -15.532 1.00 72.19 90 LEU A N 1
ATOM 714 C CA . LEU A 1 90 ? -10.525 3.078 -14.647 1.00 72.19 90 LEU A CA 1
ATOM 715 C C . LEU A 1 90 ? -10.829 4.572 -14.766 1.00 72.19 90 LEU A C 1
ATOM 717 O O . LEU A 1 90 ? -11.972 4.932 -15.039 1.00 72.19 90 LEU A O 1
ATOM 721 N N . GLU A 1 91 ? -9.794 5.410 -14.707 1.00 72.38 91 GLU A N 1
ATOM 722 C CA . GLU A 1 91 ? -9.900 6.857 -14.918 1.00 72.38 91 GLU A CA 1
ATOM 723 C C . GLU A 1 91 ? -10.618 7.187 -16.241 1.00 72.38 91 GLU A C 1
ATOM 725 O O . GLU A 1 91 ? -11.603 7.924 -16.274 1.00 72.38 91 GLU A O 1
ATOM 730 N N . ARG A 1 92 ? -10.176 6.579 -17.351 1.00 70.50 92 ARG A N 1
ATOM 731 C CA . ARG A 1 92 ? -10.759 6.830 -18.679 1.00 70.50 92 ARG A CA 1
ATOM 732 C C . ARG A 1 92 ? -12.223 6.409 -18.789 1.00 70.50 92 ARG A C 1
ATOM 734 O O . ARG A 1 92 ? -12.992 7.086 -19.468 1.00 70.50 92 ARG A O 1
ATOM 741 N N . ARG A 1 93 ? -12.621 5.316 -18.132 1.00 68.31 93 ARG A N 1
ATOM 742 C CA . ARG A 1 93 ? -14.027 4.883 -18.086 1.00 68.31 93 ARG A CA 1
ATOM 743 C C . ARG A 1 93 ? -14.883 5.856 -17.285 1.00 68.31 93 ARG A C 1
ATOM 745 O O . ARG A 1 93 ? -15.969 6.191 -17.738 1.00 68.31 93 ARG A O 1
ATOM 752 N N . ALA A 1 94 ? -14.378 6.333 -16.148 1.00 69.69 94 ALA A N 1
ATOM 753 C CA . ALA A 1 94 ? -15.083 7.303 -15.318 1.00 69.69 94 ALA A CA 1
ATOM 754 C C . ALA A 1 94 ? -15.334 8.625 -16.065 1.00 69.69 94 ALA A C 1
ATOM 756 O O . ALA A 1 94 ? -16.423 9.184 -15.959 1.00 69.69 94 ALA A O 1
ATOM 757 N N . VAL A 1 95 ? -14.364 9.092 -16.862 1.00 69.31 95 VAL A N 1
ATOM 758 C CA . VAL A 1 95 ? -14.521 10.288 -17.710 1.00 69.31 95 VAL A CA 1
ATOM 759 C C . VAL A 1 95 ? -15.521 10.059 -18.846 1.00 69.31 95 VAL A C 1
ATOM 761 O O . VAL A 1 95 ? -16.348 10.923 -19.088 1.00 69.31 95 VAL A O 1
ATOM 764 N N . ALA A 1 96 ? -15.492 8.903 -19.517 1.00 67.31 96 ALA A N 1
ATOM 765 C CA . ALA A 1 96 ? -16.415 8.601 -20.618 1.00 67.31 96 ALA A CA 1
ATOM 766 C C . ALA A 1 96 ? -17.877 8.382 -20.175 1.00 67.31 96 ALA A C 1
ATOM 768 O O . ALA A 1 96 ? -18.777 8.403 -21.010 1.00 67.31 96 ALA A O 1
ATOM 769 N N . SER A 1 97 ? -18.112 8.131 -18.883 1.00 64.50 97 SER A N 1
ATOM 770 C CA . SER A 1 97 ? -19.449 7.980 -18.292 1.00 64.50 97 SER A CA 1
ATOM 771 C C . SER A 1 97 ? -20.051 9.275 -17.726 1.00 64.50 97 SER A C 1
ATOM 773 O O . SER A 1 97 ? -21.142 9.222 -17.159 1.00 64.50 97 SER A O 1
ATOM 775 N N . ARG A 1 98 ? -19.335 10.402 -17.819 1.00 56.62 98 ARG A N 1
ATOM 776 C CA . ARG A 1 98 ? -19.799 11.741 -17.420 1.00 56.62 98 ARG A CA 1
ATOM 777 C C . ARG A 1 98 ? -20.239 12.534 -18.643 1.00 56.62 98 ARG A C 1
ATOM 779 O O . ARG A 1 98 ? -21.192 13.322 -18.480 1.00 56.62 98 ARG A O 1
#